Protein AF-0000000076753429 (afdb_homodimer)

Foldseek 3Di:
DDCPVCPPWDWDFDPPDDQFQTWIWTDDPFWIWTDGNNCPPDDIDIDGPVVVVVVVVCVVVVVPPDD/DDCPVCPPWDWDFDPPDDQFQTWIWTDDPFWIWTDGNNCPPDDIDIDGPVVVVVVVVCVVVVVPPDD

Radius of gyration: 13.46 Å; Cα contacts (8 Å, |Δi|>4): 237; chains: 2; bounding box: 32×37×32 Å

Solvent-accessible surface area (backbone atoms only — not comparable to full-atom values): 7760 Å² total; per-residue (Å²): 124,78,64,68,84,47,72,86,41,64,75,46,58,36,88,70,32,71,90,61,48,26,59,27,40,26,62,51,96,60,35,34,36,39,36,41,58,72,40,81,85,53,74,55,52,76,27,45,44,68,32,49,49,23,40,51,51,27,50,60,72,49,74,73,63,76,134,125,79,65,66,83,46,73,86,41,63,74,46,58,36,89,70,31,71,90,61,47,25,58,27,39,27,62,51,97,61,34,34,36,40,37,41,58,71,42,81,84,51,73,57,52,76,27,45,46,68,33,49,50,25,42,52,52,27,49,60,71,49,75,73,63,77,135

Secondary structure (DSSP, 8-state):
--GGGGTTPPEE--TTS-SSS-EEEEE-SSEEEEEETT-TTS--EEEEHHHHHHHHHHHHTTTT---/--GGGGTTPPEE--TTS-SSS-EEEEE-SSEEEEEETT-TTS--EEEEHHHHHHHHHHHHTTTT---

Organism: NCBI:txid927661

InterPro domains:
  IPR007278 Domain of unknown function DUF397 [PF04149] (9-60)

Nearest PDB structures (foldseek):
  7yv4-assembly1_A  TM=4.692E-01  e=2.847E+00  Homo sapiens
  2it9-assembly1_A  TM=4.341E-01  e=3.415E+00  Prochlorococcus marinus str. NATL2A
  2we6-assembly2_B  TM=4.466E-01  e=7.510E+00  Plasmodium falciparum
  7yv4-assembly1_A  TM=4.692E-01  e=2.847E+00  Homo sapiens
  2it9-assembly1_A  TM=4.336E-01  e=3.415E+00  Prochlorococcus marinus str. NATL2A

Structure (mmCIF, N/CA/C/O backbone):
data_AF-0000000076753429-model_v1
#
loop_
_entity.id
_entity.type
_entity.pdbx_description
1 polymer 'DUF397 domain-containing protein'
#
loop_
_atom_site.group_PDB
_atom_site.id
_atom_site.type_symbol
_atom_site.label_atom_id
_atom_site.label_alt_id
_atom_site.label_comp_id
_atom_site.label_asym_id
_atom_site.label_entity_id
_atom_site.label_seq_id
_atom_site.pdbx_PDB_ins_code
_atom_site.Cartn_x
_atom_site.Cartn_y
_atom_site.Cartn_z
_atom_site.occupancy
_atom_site.B_iso_or_equiv
_atom_site.auth_seq_id
_atom_site.auth_comp_id
_atom_site.auth_asym_id
_atom_site.auth_atom_id
_atom_site.pdbx_PDB_model_num
ATOM 1 N N . MET A 1 1 ? 1.319 -12.023 12.039 1 41.31 1 MET A N 1
ATOM 2 C CA . MET A 1 1 ? 0.824 -12.945 11.016 1 41.31 1 MET A CA 1
ATOM 3 C C . MET A 1 1 ? 1.948 -13.375 10.078 1 41.31 1 MET A C 1
ATOM 5 O O . MET A 1 1 ? 2.787 -12.562 9.695 1 41.31 1 MET A O 1
ATOM 9 N N . ASP A 1 2 ? 2.289 -14.57 10.047 1 50.81 2 ASP A N 1
ATOM 10 C CA . ASP A 1 2 ? 3.406 -15.273 9.422 1 50.81 2 ASP A CA 1
ATOM 11 C C . ASP A 1 2 ? 3.406 -15.062 7.906 1 50.81 2 ASP A C 1
ATOM 13 O O . ASP A 1 2 ? 2.361 -15.164 7.262 1 50.81 2 ASP A O 1
ATOM 17 N N . SER A 1 3 ? 4.344 -14.172 7.328 1 60.44 3 SER A N 1
ATOM 18 C CA . SER A 1 3 ? 4.793 -13.984 5.953 1 60.44 3 SER A CA 1
ATOM 19 C C . SER A 1 3 ? 4.848 -15.312 5.199 1 60.44 3 SER A C 1
ATOM 21 O O . SER A 1 3 ? 5.277 -15.359 4.047 1 60.44 3 SER A O 1
ATOM 23 N N . THR A 1 4 ? 4.285 -16.344 5.844 1 69.81 4 THR A N 1
ATOM 24 C CA . THR A 1 4 ? 4.406 -17.656 5.207 1 69.81 4 THR A CA 1
ATOM 25 C C . THR A 1 4 ? 3.504 -17.734 3.979 1 69.81 4 THR A C 1
ATOM 27 O O . THR A 1 4 ? 3.775 -18.516 3.059 1 69.81 4 THR A O 1
ATOM 30 N N . ALA A 1 5 ? 2.598 -16.875 3.947 1 84.75 5 ALA A N 1
ATOM 31 C CA . ALA A 1 5 ? 1.645 -16.906 2.842 1 84.75 5 ALA A CA 1
ATOM 32 C C . ALA A 1 5 ? 2.287 -16.438 1.545 1 84.75 5 ALA A C 1
ATOM 34 O O . ALA A 1 5 ? 1.768 -16.688 0.456 1 84.75 5 ALA A O 1
ATOM 35 N N . PHE A 1 6 ? 3.535 -15.875 1.671 1 92.62 6 PHE A N 1
ATOM 36 C CA . PHE A 1 6 ? 4.117 -15.25 0.49 1 92.62 6 PHE A CA 1
ATOM 37 C C . PHE A 1 6 ? 5.477 -15.859 0.167 1 92.62 6 PHE A C 1
ATOM 39 O O . PHE A 1 6 ? 6.289 -15.242 -0.523 1 92.62 6 PHE A O 1
ATOM 46 N N . VAL A 1 7 ? 5.77 -16.984 0.669 1 85.25 7 VAL A N 1
ATOM 47 C CA . VAL A 1 7 ? 7.082 -17.609 0.562 1 85.25 7 VAL A CA 1
ATOM 48 C C . VAL A 1 7 ? 7.457 -17.781 -0.908 1 85.25 7 VAL A C 1
ATOM 50 O O . VAL A 1 7 ? 8.602 -17.531 -1.298 1 85.25 7 VAL A O 1
ATOM 53 N N . THR A 1 8 ? 6.547 -18.031 -1.785 1 86.88 8 THR A N 1
ATOM 54 C CA . THR A 1 8 ? 6.867 -18.25 -3.191 1 86.88 8 THR A CA 1
ATOM 55 C C . THR A 1 8 ? 6.332 -17.109 -4.051 1 86.88 8 THR A C 1
ATOM 57 O O . THR A 1 8 ? 6.352 -17.188 -5.281 1 86.88 8 THR A O 1
ATOM 60 N N . ALA A 1 9 ? 5.934 -16.125 -3.336 1 91.62 9 ALA A N 1
ATOM 61 C CA . ALA A 1 9 ? 5.359 -15.031 -4.105 1 91.62 9 ALA A CA 1
ATOM 62 C C . ALA A 1 9 ? 6.445 -14.078 -4.598 1 91.62 9 ALA A C 1
ATOM 64 O O . ALA A 1 9 ? 7.484 -13.93 -3.955 1 91.62 9 ALA A O 1
ATOM 65 N N . SER A 1 10 ? 6.32 -13.492 -5.734 1 94.38 10 SER A N 1
ATOM 66 C CA . SER A 1 10 ? 7.207 -12.453 -6.254 1 94.38 10 SER A CA 1
ATOM 67 C C . SER A 1 10 ? 6.766 -11.07 -5.797 1 94.38 10 SER A C 1
ATOM 69 O O . SER A 1 10 ? 5.57 -10.766 -5.773 1 94.38 10 SER A O 1
ATOM 71 N N . TRP A 1 11 ? 7.719 -10.336 -5.375 1 95.75 11 TRP A N 1
ATOM 72 C CA . TRP A 1 11 ? 7.473 -8.977 -4.906 1 95.75 11 TRP A CA 1
ATOM 73 C C . TRP A 1 11 ? 7.793 -7.961 -5.996 1 95.75 11 TRP A C 1
ATOM 75 O O . TRP A 1 11 ? 8.82 -8.062 -6.668 1 95.75 11 TRP A O 1
ATOM 85 N N . ARG A 1 12 ? 6.891 -6.957 -6.125 1 95.5 12 ARG A N 1
ATOM 86 C CA . ARG A 1 12 ? 7.078 -5.926 -7.141 1 95.5 12 ARG A CA 1
ATOM 87 C C . ARG A 1 12 ? 6.887 -4.531 -6.551 1 95.5 12 ARG A C 1
ATOM 89 O O . ARG A 1 12 ? 6.102 -4.352 -5.621 1 95.5 12 ARG A O 1
ATOM 96 N N . LYS A 1 13 ? 7.602 -3.551 -7.105 1 95.75 13 LYS A N 1
ATOM 97 C CA . LYS A 1 13 ? 7.441 -2.143 -6.75 1 95.75 13 LYS A CA 1
ATOM 98 C C . LYS A 1 13 ? 7.16 -1.295 -7.988 1 95.75 13 LYS A C 1
ATOM 100 O O . LYS A 1 13 ? 7.281 -1.774 -9.117 1 95.75 13 LYS A O 1
ATOM 105 N N . SER A 1 14 ? 6.738 -0.13 -7.754 1 96.75 14 SER A N 1
ATOM 106 C CA . SER A 1 14 ? 6.473 0.751 -8.891 1 96.75 14 SER A CA 1
ATOM 107 C C . SER A 1 14 ? 7.734 0.995 -9.711 1 96.75 14 SER A C 1
ATOM 109 O O . SER A 1 14 ? 8.828 1.105 -9.156 1 96.75 14 SER A O 1
ATOM 111 N N . ARG A 1 15 ? 7.484 1.093 -11.008 1 95.06 15 ARG A N 1
ATOM 112 C CA . ARG A 1 15 ? 8.609 1.41 -11.891 1 95.06 15 ARG A CA 1
ATOM 113 C C . ARG A 1 15 ? 9.164 2.795 -11.578 1 95.06 15 ARG A C 1
ATOM 115 O O . ARG A 1 15 ? 10.312 3.094 -11.906 1 95.06 15 ARG A O 1
ATOM 122 N N . ARG A 1 16 ? 8.336 3.566 -10.977 1 92.31 16 ARG A N 1
ATOM 123 C CA . ARG A 1 16 ? 8.727 4.949 -10.711 1 92.31 16 ARG A CA 1
ATOM 124 C C . ARG A 1 16 ? 9.375 5.082 -9.344 1 92.31 16 ARG A C 1
ATOM 126 O O . ARG A 1 16 ? 9.836 6.164 -8.969 1 92.31 16 ARG A O 1
ATOM 133 N N . SER A 1 17 ? 9.312 4.016 -8.641 1 93.69 17 SER A N 1
ATOM 134 C CA . SER A 1 17 ? 9.922 4.074 -7.316 1 93.69 17 SER A CA 1
ATOM 135 C C . SER A 1 17 ? 11.445 4.086 -7.414 1 93.69 17 SER A C 1
ATOM 137 O O . SER A 1 17 ? 12.008 3.672 -8.43 1 93.69 17 SER A O 1
ATOM 139 N N . ALA A 1 18 ? 12.062 4.676 -6.379 1 89.81 18 ALA A N 1
ATOM 140 C CA . ALA A 1 18 ? 13.516 4.586 -6.27 1 89.81 18 ALA A CA 1
ATOM 141 C C . ALA A 1 18 ? 13.953 3.178 -5.863 1 89.81 18 ALA A C 1
ATOM 143 O O . ALA A 1 18 ? 13.234 2.205 -6.113 1 89.81 18 ALA A O 1
ATOM 144 N N . THR A 1 19 ? 15.172 3.113 -5.297 1 88.12 19 THR A N 1
ATOM 145 C CA . THR A 1 19 ? 15.695 1.787 -4.992 1 88.12 19 THR A CA 1
ATOM 146 C C . THR A 1 19 ? 15.422 1.42 -3.5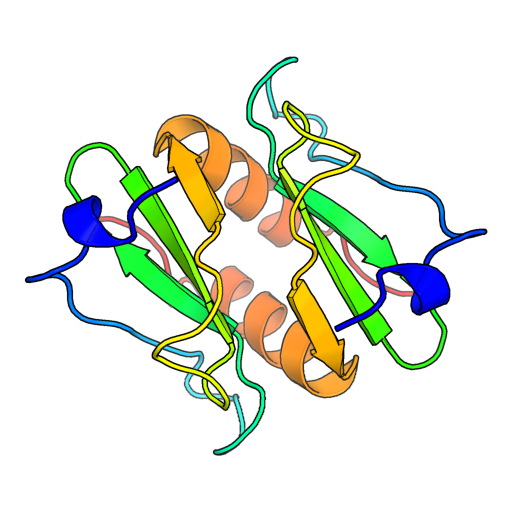35 1 88.12 19 THR A C 1
ATOM 148 O O . THR A 1 19 ? 15.445 0.243 -3.17 1 88.12 19 THR A O 1
ATOM 151 N N . ILE A 1 20 ? 15.172 2.48 -2.75 1 91.75 20 ILE A N 1
ATOM 152 C CA . ILE A 1 20 ? 15.023 2.15 -1.335 1 91.75 20 ILE A CA 1
ATOM 153 C C . ILE A 1 20 ? 13.664 2.639 -0.83 1 91.75 20 ILE A C 1
ATOM 155 O O . ILE A 1 20 ? 13.117 3.611 -1.353 1 91.75 20 ILE A O 1
ATOM 159 N N . ASN A 1 21 ? 13.133 2.01 0.236 1 95.06 21 ASN A N 1
ATOM 160 C CA . ASN A 1 21 ? 11.922 2.393 0.961 1 95.06 21 ASN A CA 1
ATOM 161 C C . ASN A 1 21 ? 10.703 2.396 0.05 1 95.06 21 ASN A C 1
ATOM 163 O O . ASN A 1 21 ? 9.812 3.242 0.197 1 95.06 21 ASN A O 1
ATOM 167 N N . CYS A 1 22 ? 10.656 1.523 -0.946 1 97.69 22 CYS A N 1
ATOM 168 C CA . CYS A 1 22 ? 9.523 1.404 -1.865 1 97.69 22 CYS A CA 1
ATOM 169 C C . CYS A 1 22 ? 8.438 0.516 -1.279 1 97.69 22 CYS A C 1
ATOM 171 O O . CYS A 1 22 ? 8.727 -0.403 -0.511 1 97.69 22 CYS A O 1
ATOM 173 N N . VAL A 1 23 ? 7.223 0.82 -1.654 1 97.94 23 VAL A N 1
ATOM 174 C CA . VAL A 1 23 ? 6.117 -0.098 -1.411 1 97.94 23 VAL A CA 1
ATOM 175 C C . VAL A 1 23 ? 6.262 -1.33 -2.301 1 97.94 23 VAL A C 1
ATOM 177 O O . VAL A 1 23 ? 6.305 -1.217 -3.529 1 97.94 23 VAL A O 1
ATOM 180 N N . GLU A 1 24 ? 6.359 -2.479 -1.702 1 97.75 24 GLU A N 1
ATOM 181 C CA . GLU A 1 24 ? 6.375 -3.713 -2.482 1 97.75 24 GLU A CA 1
ATOM 182 C C . GLU A 1 24 ? 5.105 -4.527 -2.254 1 97.75 24 GLU A C 1
ATOM 184 O O . GLU A 1 24 ? 4.629 -4.641 -1.121 1 97.75 24 GLU A O 1
ATOM 189 N N . ILE A 1 25 ? 4.645 -5.133 -3.371 1 97.94 25 ILE A N 1
ATOM 190 C CA . ILE A 1 25 ? 3.391 -5.879 -3.355 1 97.94 25 ILE A CA 1
ATOM 191 C C . ILE A 1 25 ? 3.633 -7.305 -3.848 1 97.94 25 ILE A C 1
ATOM 193 O O . ILE A 1 25 ? 4.371 -7.52 -4.812 1 97.94 25 ILE A O 1
ATOM 197 N N . ALA A 1 26 ? 3.113 -8.219 -3.17 1 97.25 26 ALA A N 1
ATOM 198 C CA . ALA A 1 26 ? 3.062 -9.609 -3.623 1 97.25 26 ALA A CA 1
ATOM 199 C C . ALA A 1 26 ? 1.627 -10.117 -3.668 1 97.25 26 ALA A C 1
ATOM 201 O O . ALA A 1 26 ? 0.813 -9.781 -2.807 1 97.25 26 ALA A O 1
ATOM 202 N N . GLU A 1 27 ? 1.414 -11 -4.656 1 95.56 27 GLU A N 1
ATOM 203 C CA . GLU A 1 27 ? 0.054 -11.492 -4.852 1 95.56 27 GLU A CA 1
ATOM 204 C C . GLU A 1 27 ? -0.006 -13.008 -4.727 1 95.56 27 GLU A C 1
ATOM 206 O O . GLU A 1 27 ? 0.869 -13.719 -5.23 1 95.56 27 GLU A O 1
ATOM 211 N N . THR A 1 28 ? -0.935 -13.492 -4.008 1 94.56 28 THR A N 1
ATOM 212 C CA . THR A 1 28 ? -1.42 -14.867 -4.023 1 94.56 28 THR A CA 1
ATOM 213 C C . THR A 1 28 ? -2.875 -14.922 -4.48 1 94.56 28 THR A C 1
ATOM 215 O O . THR A 1 28 ? -3.498 -13.891 -4.715 1 94.56 28 THR A O 1
ATOM 218 N N . PRO A 1 29 ? -3.398 -16.109 -4.742 1 93.12 29 PRO A N 1
ATOM 219 C CA . PRO A 1 29 ? -4.801 -16.188 -5.156 1 93.12 29 PRO A CA 1
ATOM 220 C C . PRO A 1 29 ? -5.746 -15.516 -4.164 1 93.12 29 PRO A C 1
ATOM 222 O O . PRO A 1 29 ? -6.746 -14.914 -4.57 1 93.12 29 PRO A O 1
ATOM 225 N N . ASP A 1 30 ? -5.367 -15.508 -2.93 1 94.94 30 ASP A N 1
ATOM 226 C CA . ASP A 1 30 ? -6.355 -15.078 -1.941 1 94.94 30 ASP A CA 1
ATOM 227 C C . ASP A 1 30 ? -5.91 -13.797 -1.236 1 94.94 30 ASP A C 1
ATOM 229 O O . ASP A 1 30 ? -6.719 -13.125 -0.6 1 94.94 30 ASP A O 1
ATOM 233 N N . LEU A 1 31 ? -4.574 -13.547 -1.332 1 96.31 31 LEU A N 1
ATOM 234 C CA . LEU A 1 31 ? -4.035 -12.477 -0.506 1 96.31 31 LEU A CA 1
ATOM 235 C C . LEU A 1 31 ? -3.121 -11.57 -1.325 1 96.31 31 LEU A C 1
ATOM 237 O O . LEU A 1 31 ? -2.537 -12 -2.32 1 96.31 31 LEU A O 1
ATOM 241 N N . ILE A 1 32 ? -3.053 -10.352 -0.85 1 97.12 32 ILE A N 1
ATOM 242 C CA . ILE A 1 32 ? -2.051 -9.383 -1.279 1 97.12 32 ILE A CA 1
ATOM 243 C C . ILE A 1 32 ? -1.135 -9.031 -0.108 1 97.12 32 ILE A C 1
ATOM 245 O O . ILE A 1 32 ? -1.608 -8.672 0.973 1 97.12 32 ILE A O 1
ATOM 249 N N . GLY A 1 33 ? 0.113 -9.188 -0.264 1 97.19 33 GLY A N 1
ATOM 250 C CA . GLY A 1 33 ? 1.095 -8.766 0.72 1 97.19 33 GLY A CA 1
ATOM 251 C C . GLY A 1 33 ? 1.677 -7.395 0.426 1 97.19 33 GLY A C 1
ATOM 252 O O . GLY A 1 33 ? 1.927 -7.055 -0.732 1 97.19 33 GLY A O 1
ATOM 253 N N . VAL A 1 34 ? 1.856 -6.637 1.398 1 97.5 34 VAL A N 1
ATOM 254 C CA . VAL A 1 34 ? 2.498 -5.328 1.318 1 97.5 34 VAL A CA 1
ATOM 255 C C . VAL A 1 34 ? 3.672 -5.27 2.295 1 97.5 34 VAL A C 1
ATOM 257 O O . VAL A 1 34 ? 3.531 -5.625 3.467 1 97.5 34 VAL A O 1
ATOM 260 N N . ARG A 1 35 ? 4.84 -4.828 1.811 1 96.62 35 ARG A N 1
ATOM 261 C CA . ARG A 1 35 ? 5.992 -4.668 2.691 1 96.62 35 ARG A CA 1
ATOM 262 C C . ARG A 1 35 ? 6.863 -3.496 2.244 1 96.62 35 ARG A C 1
ATOM 264 O O . ARG A 1 35 ? 6.508 -2.771 1.312 1 96.62 35 ARG A O 1
ATOM 271 N N . ASP A 1 36 ? 7.883 -3.25 3.057 1 96.81 36 ASP A N 1
ATOM 272 C CA . ASP A 1 36 ? 8.859 -2.207 2.766 1 96.81 36 ASP A CA 1
ATOM 273 C C . ASP A 1 36 ? 10.117 -2.797 2.125 1 96.81 36 ASP A C 1
ATOM 275 O O . ASP A 1 36 ? 10.734 -3.711 2.678 1 96.81 36 ASP A O 1
ATOM 279 N N . SER A 1 37 ? 10.602 -2.227 0.987 1 97 37 SER A N 1
ATOM 280 C CA . SER A 1 37 ? 11.711 -2.791 0.23 1 97 37 SER A CA 1
ATOM 281 C C . SER A 1 37 ? 13 -2.764 1.04 1 97 37 SER A C 1
ATOM 283 O O . SER A 1 37 ? 13.906 -3.562 0.801 1 97 37 SER A O 1
ATOM 285 N N . LYS A 1 38 ? 13.055 -1.867 1.973 1 95.25 38 LYS A N 1
ATOM 286 C CA . LYS A 1 38 ? 14.289 -1.751 2.742 1 95.25 38 LYS A CA 1
ATOM 287 C C . LYS A 1 38 ? 14.359 -2.82 3.828 1 95.25 38 LYS A C 1
ATOM 289 O O . LYS A 1 38 ? 15.43 -3.064 4.395 1 95.25 38 LYS A O 1
ATOM 294 N N . ASN A 1 39 ? 13.336 -3.457 4.156 1 94.5 39 ASN A N 1
ATOM 295 C CA . ASN A 1 39 ? 13.25 -4.512 5.164 1 94.5 39 ASN A CA 1
ATOM 296 C C . ASN A 1 39 ? 12.469 -5.715 4.652 1 94.5 39 ASN A C 1
ATOM 298 O O . ASN A 1 39 ? 11.398 -6.031 5.184 1 94.5 39 ASN A O 1
ATOM 302 N N . PRO A 1 40 ? 13.008 -6.48 3.68 1 92.56 40 PRO A N 1
ATOM 303 C CA . PRO A 1 40 ? 12.266 -7.586 3.072 1 92.56 40 PRO A CA 1
ATOM 304 C C . PRO A 1 40 ? 11.898 -8.672 4.078 1 92.56 40 PRO A C 1
ATOM 306 O O . PRO A 1 40 ? 10.969 -9.453 3.842 1 92.56 40 PRO A O 1
ATOM 309 N N . GLU A 1 41 ? 12.617 -8.742 5.195 1 91.56 41 GLU A N 1
ATOM 310 C CA . GLU A 1 41 ? 12.328 -9.758 6.207 1 91.56 41 GLU A CA 1
ATOM 311 C C . GLU A 1 41 ? 11.469 -9.18 7.332 1 91.56 41 GLU A C 1
ATOM 313 O O . GLU A 1 41 ? 11.18 -9.875 8.305 1 91.56 41 GLU A O 1
ATOM 318 N N . GLY A 1 42 ? 11.133 -8 7.207 1 93.25 42 GLY A N 1
ATOM 319 C CA . GLY A 1 42 ? 10.336 -7.328 8.219 1 93.25 42 GLY A CA 1
ATOM 320 C C . GLY A 1 42 ? 8.852 -7.621 8.102 1 93.25 42 GLY A C 1
ATOM 321 O O . GLY A 1 42 ? 8.453 -8.695 7.637 1 93.25 42 GLY A O 1
ATOM 322 N N . ALA A 1 43 ? 8.062 -6.785 8.688 1 94.25 43 ALA A N 1
ATOM 323 C CA . ALA A 1 43 ? 6.609 -6.938 8.742 1 94.25 43 ALA A CA 1
ATOM 324 C C . ALA A 1 43 ? 6.008 -7 7.34 1 94.25 43 ALA A C 1
ATOM 326 O O . ALA A 1 43 ? 6.449 -6.285 6.438 1 94.25 43 ALA A O 1
ATOM 327 N N . VAL A 1 44 ? 4.98 -7.859 7.176 1 96.44 44 VAL A N 1
ATOM 328 C CA . VAL A 1 44 ? 4.141 -7.949 5.984 1 96.44 44 VAL A CA 1
ATOM 329 C C . VAL A 1 44 ? 2.674 -7.766 6.371 1 96.44 44 VAL A C 1
ATOM 331 O O . VAL A 1 44 ? 2.17 -8.445 7.266 1 96.44 44 VAL A O 1
ATOM 334 N N . LEU A 1 45 ? 2.072 -6.805 5.848 1 96.81 45 LEU A N 1
ATOM 335 C CA . LEU A 1 45 ? 0.621 -6.695 5.945 1 96.81 45 LEU A CA 1
ATOM 336 C C . LEU A 1 45 ? -0.064 -7.531 4.871 1 96.81 45 LEU A C 1
ATOM 338 O O . LEU A 1 45 ? 0.332 -7.496 3.705 1 96.81 45 LEU A O 1
ATOM 342 N N . ALA A 1 46 ? -1.057 -8.281 5.215 1 96.62 46 ALA A N 1
ATOM 343 C CA . ALA A 1 46 ? -1.792 -9.141 4.285 1 96.62 46 ALA A CA 1
ATOM 344 C C . ALA A 1 46 ? -3.264 -8.734 4.219 1 96.62 46 ALA A C 1
ATOM 346 O O . ALA A 1 46 ? -3.916 -8.578 5.254 1 96.62 46 ALA A O 1
ATOM 347 N N . TYR A 1 47 ? -3.664 -8.57 2.996 1 96.56 47 TYR A N 1
ATOM 348 C CA . TYR A 1 47 ? -5.059 -8.203 2.766 1 96.56 47 TYR A CA 1
ATOM 349 C C . TYR A 1 47 ? -5.742 -9.227 1.861 1 96.56 47 TYR A C 1
ATOM 351 O O . TYR A 1 47 ? -5.141 -9.719 0.904 1 96.56 47 TYR A O 1
ATOM 359 N N . PRO A 1 48 ? -7.094 -9.445 2.193 1 96.44 48 PRO A N 1
ATOM 360 C CA . PRO A 1 48 ? -7.824 -10.172 1.151 1 96.44 48 PRO A CA 1
ATOM 361 C C . PRO A 1 48 ? -7.828 -9.43 -0.187 1 96.44 48 PRO A C 1
ATOM 363 O O . PRO A 1 48 ? -7.902 -8.203 -0.219 1 96.44 48 PRO A O 1
ATOM 366 N N . VAL A 1 49 ? -7.832 -10.203 -1.247 1 96.06 49 VAL A N 1
ATOM 367 C CA . VAL A 1 49 ? -7.75 -9.672 -2.604 1 96.06 49 VAL A CA 1
ATOM 368 C C . VAL A 1 49 ? -8.859 -8.641 -2.822 1 96.06 49 VAL A C 1
ATOM 370 O O . VAL A 1 49 ? -8.617 -7.574 -3.393 1 96.06 49 VAL A O 1
ATOM 373 N N . ALA A 1 50 ? -10 -8.875 -2.34 1 95.5 50 ALA A N 1
ATOM 374 C CA . ALA A 1 50 ? -11.133 -7.984 -2.561 1 95.5 50 ALA A CA 1
ATOM 375 C C . ALA A 1 50 ? -10.922 -6.648 -1.854 1 95.5 50 ALA A C 1
ATOM 377 O O . ALA A 1 50 ? -11.32 -5.598 -2.365 1 95.5 50 ALA A O 1
ATOM 378 N N . ARG A 1 51 ? -10.367 -6.664 -0.711 1 97 51 ARG A N 1
ATOM 379 C CA . ARG A 1 51 ? -10.125 -5.445 0.05 1 97 51 ARG A CA 1
ATOM 380 C C . ARG A 1 51 ? -9.039 -4.594 -0.606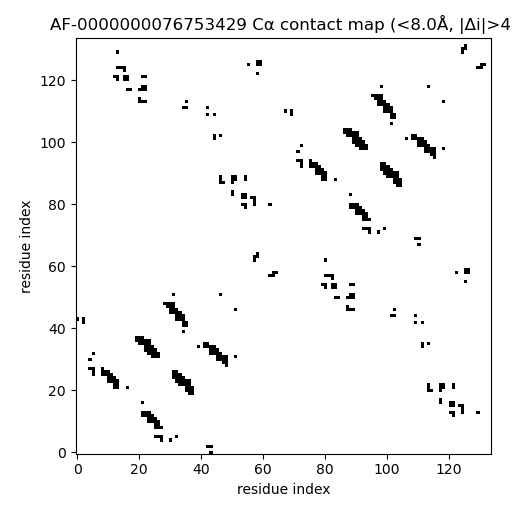 1 97 51 ARG A C 1
ATOM 382 O O . ARG A 1 51 ? -9.148 -3.367 -0.655 1 97 51 ARG A O 1
ATOM 389 N N . TRP A 1 52 ? -8.039 -5.25 -1.088 1 97.38 52 TRP A N 1
ATOM 390 C CA . TRP A 1 52 ? -6.996 -4.551 -1.837 1 97.38 52 TRP A CA 1
ATOM 391 C C . TRP A 1 52 ? -7.566 -3.932 -3.109 1 97.38 52 TRP A C 1
ATOM 393 O O . TRP A 1 52 ? -7.219 -2.803 -3.465 1 97.38 52 TRP A O 1
ATOM 403 N N . ALA A 1 53 ? -8.414 -4.688 -3.752 1 97.06 53 ALA A N 1
ATOM 404 C CA . ALA A 1 53 ? -9.031 -4.168 -4.969 1 97.06 53 ALA A CA 1
ATOM 405 C C . ALA A 1 53 ? -9.844 -2.91 -4.68 1 97.06 53 ALA A C 1
ATOM 407 O O . ALA A 1 53 ? -9.844 -1.964 -5.469 1 97.06 53 ALA A O 1
ATOM 408 N N . ALA A 1 54 ? -10.484 -2.877 -3.652 1 97.25 54 ALA A N 1
ATOM 409 C CA . ALA A 1 54 ? -11.234 -1.693 -3.244 1 97.25 54 ALA A CA 1
ATOM 410 C C . ALA A 1 54 ? -10.305 -0.512 -2.99 1 97.25 54 ALA A C 1
ATOM 412 O O . ALA A 1 54 ? -10.602 0.619 -3.379 1 97.25 54 ALA A O 1
ATOM 413 N N . PHE A 1 55 ? -9.18 -0.759 -2.338 1 97.75 55 PHE A N 1
ATOM 414 C CA . PHE A 1 55 ? -8.172 0.264 -2.094 1 97.75 55 PHE A CA 1
ATOM 415 C C . PHE A 1 55 ? -7.656 0.839 -3.408 1 97.75 55 PHE A C 1
ATOM 417 O O . PHE A 1 55 ? -7.59 2.059 -3.574 1 97.75 55 PHE A O 1
ATOM 424 N N . LEU A 1 56 ? -7.316 -0.084 -4.363 1 98 56 LEU A N 1
ATOM 425 C CA . LEU A 1 56 ? -6.797 0.374 -5.645 1 98 56 LEU A CA 1
ATOM 426 C C . LEU A 1 56 ? -7.832 1.211 -6.387 1 98 56 LEU A C 1
ATOM 428 O O . LEU A 1 56 ? -7.488 2.209 -7.023 1 98 56 LEU A O 1
ATOM 432 N N . HIS A 1 57 ? -9.039 0.737 -6.316 1 97.25 57 HIS A N 1
ATOM 433 C CA . HIS A 1 57 ? -10.102 1.51 -6.949 1 97.25 57 HIS A CA 1
ATOM 434 C C . HIS A 1 57 ? -10.195 2.912 -6.355 1 97.25 57 HIS A C 1
ATOM 436 O O . HIS A 1 57 ? -10.328 3.893 -7.09 1 97.25 57 HIS A O 1
ATOM 442 N N . GLY A 1 58 ? -10.133 3.053 -5.078 1 97.25 58 GLY A N 1
ATOM 443 C CA . GLY A 1 58 ? -10.117 4.348 -4.418 1 97.25 58 GLY A CA 1
ATOM 444 C C . GLY A 1 58 ? -8.953 5.219 -4.836 1 97.25 58 GLY A C 1
ATOM 445 O O . GLY A 1 58 ? -9.109 6.426 -5.039 1 97.25 58 GLY A O 1
ATOM 446 N N . VAL A 1 59 ? -7.828 4.602 -4.922 1 97.81 59 VAL A N 1
ATOM 447 C CA . VAL A 1 59 ? -6.652 5.336 -5.375 1 97.81 59 VAL A CA 1
ATOM 448 C C . VAL A 1 59 ? -6.902 5.906 -6.77 1 97.81 59 VAL A C 1
ATOM 450 O O . VAL A 1 59 ? -6.629 7.082 -7.023 1 97.81 59 VAL A O 1
ATOM 453 N N . LYS A 1 60 ? -7.41 5.121 -7.629 1 97.38 60 LYS A N 1
ATOM 454 C CA . LYS A 1 60 ? -7.656 5.531 -9.008 1 97.38 60 LYS A CA 1
ATOM 455 C C . LYS A 1 60 ? -8.664 6.668 -9.078 1 97.38 60 LYS A C 1
ATOM 457 O O . LYS A 1 60 ? -8.594 7.527 -9.961 1 97.38 60 LYS A O 1
ATOM 462 N N . LEU A 1 61 ? -9.516 6.715 -8.156 1 96.81 61 LEU A N 1
ATOM 463 C CA . LEU A 1 61 ? -10.539 7.758 -8.109 1 96.81 61 LEU A CA 1
ATOM 464 C C . LEU A 1 61 ? -10.031 8.992 -7.371 1 96.81 61 LEU A C 1
ATOM 466 O O . LEU A 1 61 ? -10.742 9.984 -7.238 1 96.81 61 LEU A O 1
ATOM 470 N N . GLY A 1 62 ? -8.836 8.938 -6.801 1 96.62 62 GLY A N 1
ATOM 471 C CA . GLY A 1 62 ? -8.227 10.094 -6.164 1 96.62 62 GLY A CA 1
ATOM 472 C C . GLY A 1 62 ? -8.562 10.211 -4.691 1 96.62 62 GLY A C 1
ATOM 473 O O . GLY A 1 62 ? -8.359 11.266 -4.086 1 96.62 62 GLY A O 1
ATOM 474 N N . GLU A 1 63 ? -9.086 9.148 -4.066 1 95.88 63 GLU A N 1
ATOM 475 C CA . GLU A 1 63 ? -9.492 9.195 -2.664 1 95.88 63 GLU A CA 1
ATOM 476 C C . GLU A 1 63 ? -8.305 9.477 -1.754 1 95.88 63 GLU A C 1
ATOM 478 O O . GLU A 1 63 ? -8.469 10.008 -0.652 1 95.88 63 GLU A O 1
ATOM 483 N N . PHE A 1 64 ? -7.055 9.164 -2.16 1 96.19 64 PHE A N 1
ATOM 484 C CA . PHE A 1 64 ? -5.887 9.273 -1.295 1 96.19 64 PHE A CA 1
ATOM 485 C C . PHE A 1 64 ? -4.902 10.305 -1.842 1 96.19 64 PHE A C 1
ATOM 487 O O . PHE A 1 64 ? -3.725 10.297 -1.48 1 96.19 64 PHE A O 1
ATOM 494 N N . ASP A 1 65 ? -5.402 11.102 -2.721 1 94.19 65 ASP A N 1
ATOM 495 C CA . ASP A 1 65 ? -4.555 12.18 -3.234 1 94.19 65 ASP A CA 1
ATOM 496 C C . ASP A 1 65 ? -4.258 13.211 -2.15 1 94.19 65 ASP A C 1
ATOM 498 O O . ASP A 1 65 ? -5.129 13.531 -1.342 1 94.19 65 ASP A O 1
ATOM 502 N N . ARG A 1 66 ? -3.008 13.625 -2.141 1 89.31 66 ARG A N 1
ATOM 503 C CA . ARG A 1 66 ? -2.621 14.695 -1.223 1 89.31 66 ARG A CA 1
ATOM 504 C C . ARG A 1 66 ? -2.83 16.062 -1.856 1 89.31 66 ARG A C 1
ATOM 506 O O . ARG A 1 66 ? -2.773 16.203 -3.08 1 89.31 66 ARG A O 1
ATOM 513 N N . PRO A 1 67 ? -3.176 17.062 -0.984 1 80.38 67 PRO A N 1
ATOM 514 C CA . PRO A 1 67 ? -3.451 18.406 -1.509 1 80.38 67 PRO A CA 1
ATOM 515 C C . PRO A 1 67 ? -2.238 19.031 -2.189 1 80.38 67 PRO A C 1
ATOM 517 O O . PRO A 1 67 ? -1.099 18.672 -1.877 1 80.38 67 PRO A O 1
ATOM 520 N N . MET B 1 1 ? 9.492 -0.511 14.141 1 40.91 1 MET B N 1
ATOM 521 C CA . MET B 1 1 ? 9.508 0.94 13.992 1 40.91 1 MET B CA 1
ATOM 522 C C . MET B 1 1 ? 8.266 1.567 14.625 1 40.91 1 MET B C 1
ATOM 524 O O . MET B 1 1 ? 7.164 1.034 14.508 1 40.91 1 MET B O 1
ATOM 528 N N . ASP B 1 2 ? 8.414 2.312 15.602 1 50.22 2 ASP B N 1
ATOM 529 C CA . ASP B 1 2 ? 7.465 2.912 16.531 1 50.22 2 ASP B CA 1
ATOM 530 C C . ASP B 1 2 ? 6.445 3.785 15.805 1 50.22 2 ASP B C 1
ATOM 532 O O . ASP B 1 2 ? 6.82 4.617 14.977 1 50.22 2 ASP B O 1
ATOM 536 N N . SER B 1 3 ? 5.148 3.289 15.57 1 60.44 3 SER B N 1
ATOM 537 C CA . SER B 1 3 ? 3.902 3.949 15.195 1 60.44 3 SER B CA 1
ATOM 538 C C . SER B 1 3 ? 3.791 5.324 15.844 1 60.44 3 SER B C 1
ATOM 540 O O . SER B 1 3 ? 2.762 5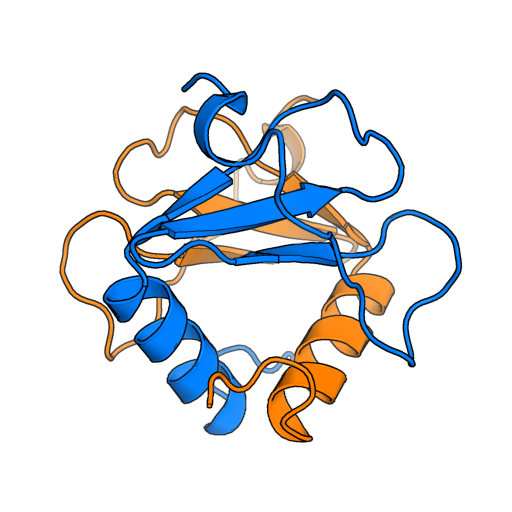.992 15.727 1 60.44 3 SER B O 1
ATOM 542 N N . THR B 1 4 ? 4.914 5.766 16.422 1 69.75 4 THR B N 1
ATOM 543 C CA . THR B 1 4 ? 4.824 7.035 17.141 1 69.75 4 THR B CA 1
ATOM 544 C C . THR B 1 4 ? 4.695 8.195 16.172 1 69.75 4 THR B C 1
ATOM 546 O O . THR B 1 4 ? 4.156 9.25 16.516 1 69.75 4 THR B O 1
ATOM 549 N N . ALA B 1 5 ? 5.035 7.906 15 1 84.5 5 ALA B N 1
ATOM 550 C CA . ALA B 1 5 ? 5.008 8.969 14 1 84.5 5 ALA B CA 1
ATOM 551 C C . ALA B 1 5 ? 3.574 9.32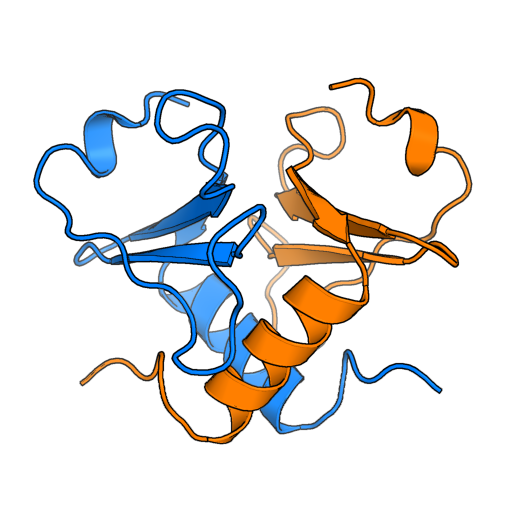 13.609 1 84.5 5 ALA B C 1
ATOM 553 O O . ALA B 1 5 ? 3.318 10.391 13.055 1 84.5 5 ALA B O 1
ATOM 554 N N . PHE B 1 6 ? 2.609 8.469 14.07 1 92.56 6 PHE B N 1
ATOM 555 C CA . PHE B 1 6 ? 1.249 8.664 13.586 1 92.56 6 PHE B CA 1
ATOM 556 C C . PHE B 1 6 ? 0.282 8.859 14.742 1 92.56 6 PHE B C 1
ATOM 558 O O . PHE B 1 6 ? -0.924 8.648 14.594 1 92.56 6 PHE B O 1
ATOM 565 N N . VAL B 1 7 ? 0.748 9.188 15.883 1 85.25 7 VAL B N 1
ATOM 566 C CA . VAL B 1 7 ? -0.044 9.266 17.109 1 85.25 7 VAL B CA 1
ATOM 567 C C . VAL B 1 7 ? -1.188 10.258 16.922 1 85.25 7 VAL B C 1
ATOM 569 O O . VAL B 1 7 ? -2.32 9.992 17.328 1 85.25 7 VAL B O 1
ATOM 572 N N . THR B 1 8 ? -1.03 11.305 16.172 1 86.94 8 THR B N 1
ATOM 573 C CA . THR B 1 8 ? -2.076 12.305 16 1 86.94 8 THR B CA 1
ATOM 574 C C . THR B 1 8 ? -2.623 12.281 14.578 1 86.94 8 THR B C 1
ATOM 576 O O . THR B 1 8 ? -3.406 13.156 14.195 1 86.94 8 THR B O 1
ATOM 579 N N . ALA B 1 9 ? -2.201 11.266 13.945 1 91.38 9 ALA B N 1
ATOM 580 C CA . ALA B 1 9 ? -2.643 11.227 12.555 1 91.38 9 ALA B CA 1
ATOM 581 C C . ALA B 1 9 ? -4.016 10.57 12.43 1 91.38 9 ALA B C 1
ATOM 583 O O . ALA B 1 9 ? -4.375 9.711 13.234 1 91.38 9 ALA B O 1
ATOM 584 N N . SER B 1 10 ? -4.848 10.977 11.531 1 94.38 10 SER B N 1
ATOM 585 C CA . SER B 1 10 ? -6.125 10.344 11.211 1 94.38 10 SER B CA 1
ATOM 586 C C . SER B 1 10 ? -5.961 9.25 10.172 1 94.38 10 SER B C 1
ATOM 588 O O . SER B 1 10 ? -5.207 9.406 9.203 1 94.38 10 SER B O 1
ATOM 590 N N . TRP B 1 11 ? -6.59 8.156 10.445 1 95.75 11 TRP B N 1
ATOM 591 C CA . TRP B 1 11 ? -6.547 7.012 9.547 1 95.75 11 TRP B CA 1
ATOM 592 C C . TRP B 1 11 ? -7.789 6.957 8.664 1 95.75 11 TRP B C 1
ATOM 594 O O . TRP B 1 11 ? -8.906 7.152 9.148 1 95.75 11 TRP B O 1
ATOM 604 N N . ARG B 1 12 ? -7.559 6.668 7.371 1 95.5 12 ARG B N 1
ATOM 605 C CA . ARG B 1 12 ? -8.664 6.598 6.426 1 95.5 12 ARG B CA 1
ATOM 606 C C . ARG B 1 12 ? -8.594 5.332 5.578 1 95.5 12 ARG B C 1
ATOM 608 O O . ARG B 1 12 ? -7.5 4.832 5.297 1 95.5 12 ARG B O 1
ATOM 615 N N . LYS B 1 13 ? -9.758 4.812 5.176 1 95.62 13 LYS B N 1
ATOM 616 C CA . LYS B 1 13 ? -9.859 3.686 4.254 1 95.62 13 LYS B CA 1
ATOM 617 C C . LYS B 1 13 ? -10.734 4.039 3.049 1 95.62 13 LYS B C 1
ATOM 619 O O . LYS B 1 13 ? -11.398 5.074 3.041 1 95.62 13 LYS B O 1
ATOM 624 N N . SER B 1 14 ? -10.656 3.248 2.074 1 96.62 14 SER B N 1
ATOM 625 C CA . SER B 1 14 ? -11.477 3.5 0.899 1 96.62 14 SER B CA 1
ATOM 626 C C . 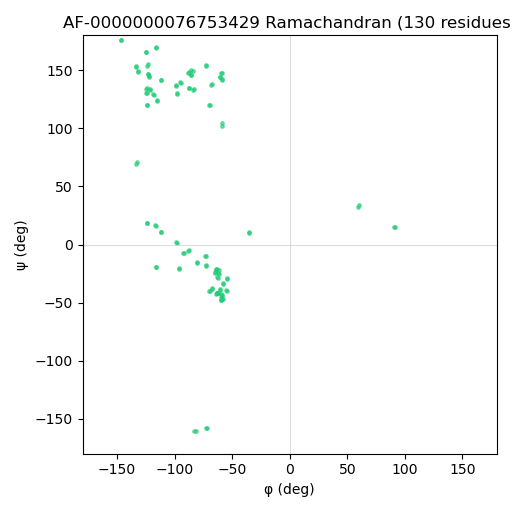SER B 1 14 ? -12.961 3.475 1.25 1 96.62 14 SER B C 1
ATOM 628 O O . SER B 1 14 ? -13.398 2.674 2.082 1 96.62 14 SER B O 1
ATOM 630 N N . ARG B 1 15 ? -13.664 4.363 0.552 1 94.81 15 ARG B N 1
ATOM 631 C CA . ARG B 1 15 ? -15.117 4.371 0.745 1 94.81 15 ARG B CA 1
ATOM 632 C C . ARG B 1 15 ? -15.734 3.061 0.274 1 94.81 15 ARG B C 1
ATOM 634 O O . ARG B 1 15 ? -16.844 2.705 0.694 1 94.81 15 ARG B O 1
ATOM 641 N N . ARG B 1 16 ? -15 2.42 -0.541 1 92.12 16 ARG B N 1
ATOM 642 C CA . ARG B 1 16 ? -15.531 1.2 -1.138 1 92.12 16 ARG B CA 1
ATOM 643 C C . ARG B 1 16 ? -15.133 -0.027 -0.323 1 92.12 16 ARG B C 1
ATOM 645 O O . ARG B 1 16 ? -15.539 -1.146 -0.641 1 92.12 16 ARG B O 1
ATOM 652 N N . SER B 1 17 ? -14.32 0.233 0.592 1 93.62 17 SER B N 1
ATOM 653 C CA . SER B 1 17 ? -13.906 -0.898 1.417 1 93.62 17 SER B CA 1
ATOM 654 C C . SER B 1 17 ? -15.031 -1.336 2.354 1 93.62 17 SER B C 1
ATOM 656 O O . SER B 1 17 ? -15.969 -0.576 2.609 1 93.62 17 SER B O 1
ATOM 658 N N . ALA B 1 18 ? -14.977 -2.627 2.748 1 89.69 18 ALA B N 1
ATOM 659 C CA . ALA B 1 18 ? -15.898 -3.115 3.773 1 89.69 18 ALA B CA 1
ATOM 660 C C . ALA B 1 18 ? -15.523 -2.572 5.148 1 89.69 18 ALA B C 1
ATOM 662 O O . ALA B 1 18 ? -14.891 -1.516 5.258 1 89.69 18 ALA B O 1
ATOM 663 N N . THR B 1 19 ? -15.977 -3.291 6.184 1 87.88 19 THR B N 1
ATOM 664 C CA . THR B 1 19 ? -15.75 -2.777 7.527 1 87.88 19 THR B CA 1
ATOM 665 C C . THR B 1 19 ? -14.5 -3.402 8.141 1 87.88 19 THR B C 1
ATOM 667 O O . THR B 1 19 ? -13.914 -2.854 9.078 1 87.88 19 THR B O 1
ATOM 670 N N . ILE B 1 20 ? -14.133 -4.57 7.562 1 91.75 20 ILE B N 1
ATOM 671 C CA . ILE B 1 20 ? -13.016 -5.242 8.219 1 91.75 20 ILE B CA 1
ATOM 672 C C . ILE B 1 20 ? -11.898 -5.477 7.207 1 91.75 20 ILE B C 1
ATOM 674 O O . ILE B 1 20 ? -12.148 -5.609 6.008 1 91.75 20 ILE B O 1
ATOM 678 N N . ASN B 1 21 ? -10.641 -5.57 7.684 1 95.19 21 ASN B N 1
ATOM 679 C CA . ASN B 1 21 ? -9.453 -5.938 6.922 1 95.19 21 ASN B CA 1
ATOM 680 C C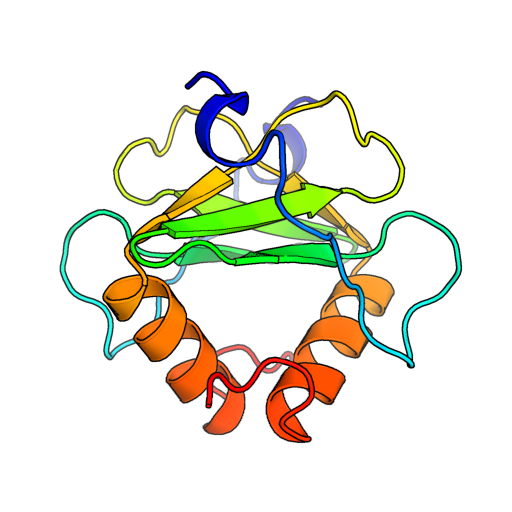 . ASN B 1 21 ? -9.195 -4.961 5.781 1 95.19 21 ASN B C 1
ATOM 682 O O . ASN B 1 21 ? -8.789 -5.367 4.691 1 95.19 21 ASN B O 1
ATOM 686 N N . CYS B 1 22 ? -9.508 -3.688 5.992 1 97.69 22 CYS B N 1
ATOM 687 C CA . CYS B 1 22 ? -9.281 -2.641 5.004 1 97.69 22 CYS B CA 1
ATOM 688 C C . CYS B 1 22 ? -7.863 -2.086 5.113 1 97.69 22 CYS B C 1
ATOM 690 O O . CYS B 1 22 ? -7.281 -2.074 6.199 1 97.69 22 CYS B O 1
ATOM 692 N N . VAL B 1 23 ? -7.363 -1.647 3.979 1 97.94 23 VAL B N 1
ATOM 693 C CA . VAL B 1 23 ? -6.145 -0.844 3.973 1 97.94 23 VAL B CA 1
ATOM 694 C C . VAL B 1 23 ? -6.43 0.532 4.566 1 97.94 23 VAL B C 1
ATOM 696 O O . VAL B 1 23 ? -7.285 1.267 4.07 1 97.94 23 VAL B O 1
ATOM 699 N N . GLU B 1 24 ? -5.738 0.863 5.637 1 97.69 24 GLU B N 1
ATOM 700 C CA . GLU B 1 24 ? -5.863 2.209 6.191 1 97.69 24 GLU B CA 1
ATOM 701 C C . GLU B 1 24 ? -4.574 3.002 6.008 1 97.69 24 GLU B C 1
ATOM 703 O O . GLU B 1 24 ? -3.479 2.465 6.188 1 97.69 24 GLU B O 1
ATOM 708 N N . ILE B 1 25 ? -4.781 4.309 5.703 1 97.88 25 ILE B N 1
ATOM 709 C CA . ILE B 1 25 ? -3.662 5.195 5.41 1 97.88 25 ILE B CA 1
ATOM 710 C C . ILE B 1 25 ? -3.699 6.402 6.344 1 97.88 25 ILE B C 1
ATOM 712 O O . ILE B 1 25 ? -4.77 6.961 6.605 1 97.88 25 ILE B O 1
ATOM 716 N N . ALA B 1 26 ? -2.609 6.738 6.879 1 97.19 26 ALA B N 1
ATOM 717 C CA . ALA B 1 26 ? -2.428 7.988 7.613 1 97.19 26 ALA B CA 1
ATOM 718 C C . ALA B 1 26 ? -1.288 8.812 7.023 1 97.19 26 ALA B C 1
ATOM 720 O O . ALA B 1 26 ? -0.271 8.258 6.598 1 97.19 26 ALA B O 1
ATOM 721 N N . GLU B 1 27 ? -1.508 10.125 7.113 1 95.5 27 GLU B N 1
ATOM 722 C CA . GLU B 1 27 ? -0.524 11.008 6.5 1 95.5 27 GLU B CA 1
ATOM 723 C C . GLU B 1 27 ? 0.077 11.961 7.527 1 95.5 27 GLU B C 1
ATOM 725 O O . GLU B 1 27 ? -0.638 12.5 8.375 1 95.5 27 GLU B O 1
ATOM 730 N N . THR B 1 28 ? 1.347 12.109 7.52 1 94.44 28 THR B N 1
ATOM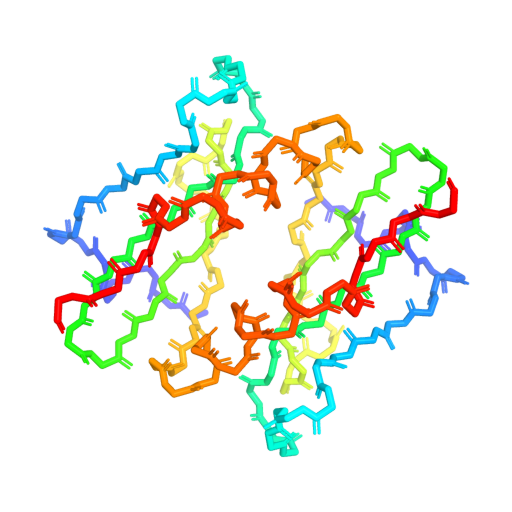 731 C CA . THR B 1 28 ? 2.111 13.195 8.125 1 94.44 28 THR B CA 1
ATOM 732 C C . THR B 1 28 ? 2.852 13.992 7.059 1 94.44 28 THR B C 1
ATOM 734 O O . THR B 1 28 ? 2.805 13.656 5.875 1 94.44 28 THR B O 1
ATOM 737 N N . PRO B 1 29 ? 3.41 15.125 7.418 1 93.12 29 PRO B N 1
ATOM 738 C CA . PRO B 1 29 ? 4.145 15.898 6.414 1 93.12 29 PRO B CA 1
ATOM 739 C C . PRO B 1 29 ? 5.23 15.086 5.719 1 93.12 29 PRO B C 1
ATOM 741 O O . PRO B 1 29 ? 5.477 15.266 4.523 1 93.12 29 PRO B O 1
ATOM 744 N N . ASP B 1 30 ? 5.77 14.133 6.414 1 94.94 30 ASP B N 1
ATOM 745 C CA . ASP B 1 30 ? 6.957 13.492 5.852 1 94.94 30 ASP B CA 1
ATOM 746 C C . ASP B 1 30 ? 6.695 12.023 5.543 1 94.94 30 ASP B C 1
ATOM 748 O O . ASP B 1 30 ? 7.457 11.398 4.801 1 94.94 30 ASP B O 1
ATOM 752 N N . LEU B 1 31 ? 5.609 11.492 6.199 1 96.31 31 LEU B N 1
ATOM 753 C CA . LEU B 1 31 ? 5.422 10.047 6.133 1 96.31 31 LEU B CA 1
ATOM 754 C C . LEU B 1 31 ? 3.975 9.703 5.805 1 96.31 31 LEU B C 1
ATOM 756 O O . LEU B 1 31 ? 3.062 10.477 6.109 1 96.31 31 LEU B O 1
ATOM 760 N N . ILE B 1 32 ? 3.869 8.531 5.188 1 97.19 32 ILE B N 1
ATOM 761 C CA . ILE B 1 32 ? 2.588 7.859 5.02 1 97.19 32 ILE B CA 1
ATOM 762 C C . ILE B 1 32 ? 2.59 6.547 5.805 1 97.19 32 ILE B C 1
ATOM 764 O O . ILE B 1 32 ? 3.498 5.727 5.652 1 97.19 32 ILE B O 1
ATOM 768 N N . GLY B 1 33 ? 1.656 6.379 6.68 1 97.19 33 GLY B N 1
ATOM 769 C CA . GLY B 1 33 ? 1.467 5.121 7.383 1 97.19 33 GLY B CA 1
ATOM 770 C C . GLY B 1 33 ? 0.437 4.219 6.73 1 97.19 33 GLY B C 1
ATOM 771 O O . GLY B 1 33 ? -0.59 4.695 6.242 1 97.19 33 GLY B O 1
ATOM 772 N N . VAL B 1 34 ? 0.709 2.988 6.676 1 97.5 34 VAL B N 1
ATOM 773 C CA . VAL B 1 34 ? -0.206 1.965 6.18 1 97.5 34 VAL B CA 1
ATOM 774 C C . VAL B 1 34 ? -0.416 0.897 7.254 1 97.5 34 VAL B C 1
ATOM 776 O O . VAL B 1 34 ? 0.549 0.394 7.832 1 97.5 34 VAL B O 1
ATOM 779 N N . ARG B 1 35 ? -1.691 0.558 7.535 1 96.56 35 ARG B N 1
ATOM 780 C CA . ARG B 1 35 ? -1.979 -0.509 8.492 1 96.56 35 ARG B CA 1
ATOM 781 C C . ARG B 1 35 ? -3.244 -1.268 8.094 1 96.56 35 ARG B C 1
ATOM 783 O O . ARG B 1 35 ? -3.83 -1.004 7.047 1 96.56 35 ARG B O 1
ATOM 790 N N . ASP B 1 36 ? -3.5 -2.307 8.891 1 96.75 36 ASP B N 1
ATOM 791 C CA . ASP B 1 36 ? -4.699 -3.123 8.711 1 96.75 36 ASP B CA 1
ATOM 792 C C . ASP B 1 36 ? -5.805 -2.691 9.672 1 96.75 36 ASP B C 1
ATOM 794 O O . ASP B 1 36 ? -5.594 -2.652 10.891 1 96.75 36 ASP B O 1
ATOM 798 N N . SER B 1 37 ? -7.043 -2.449 9.172 1 96.94 37 SER B N 1
ATOM 799 C CA . SER B 1 37 ? -8.125 -1.912 9.984 1 96.94 37 SER B CA 1
ATOM 800 C C . SER B 1 37 ? -8.523 -2.889 11.086 1 96.94 37 SER B C 1
ATOM 802 O O . SER B 1 37 ? -9.055 -2.48 12.125 1 96.94 37 SER B O 1
ATOM 804 N N . LYS B 1 38 ? -8.242 -4.125 10.867 1 95.25 38 LYS B N 1
ATOM 805 C CA . LYS B 1 38 ? -8.648 -5.113 11.859 1 95.25 38 LYS B CA 1
ATOM 806 C C . LYS B 1 38 ? -7.668 -5.148 13.031 1 95.25 38 LYS B C 1
ATOM 808 O O . LYS B 1 38 ? -7.98 -5.699 14.094 1 95.25 38 LYS B O 1
ATOM 813 N N . ASN B 1 39 ? -6.539 -4.625 12.906 1 94.44 39 ASN B N 1
ATOM 814 C CA . ASN B 1 39 ? -5.508 -4.566 13.938 1 94.44 39 ASN B CA 1
ATOM 815 C C . ASN B 1 39 ? -4.91 -3.166 14.055 1 94.44 39 ASN B C 1
ATOM 817 O O . ASN B 1 39 ? -3.725 -2.969 13.773 1 94.44 39 ASN B O 1
ATOM 821 N N . PRO B 1 40 ? -5.648 -2.172 14.578 1 92.5 40 PRO B N 1
ATOM 822 C CA . PRO B 1 40 ? -5.172 -0.787 14.617 1 92.5 40 PRO B CA 1
ATOM 823 C C . PRO B 1 40 ? -3.926 -0.616 15.484 1 92.5 40 PRO B C 1
ATOM 825 O O . PRO B 1 40 ? -3.188 0.359 15.32 1 92.5 40 PRO B O 1
ATOM 828 N N . GLU B 1 41 ? -3.691 -1.545 16.391 1 91.56 41 GLU B N 1
ATOM 829 C CA . GLU B 1 41 ? -2.52 -1.456 17.266 1 91.56 41 GLU B CA 1
ATOM 830 C C . GLU B 1 41 ? -1.379 -2.324 16.75 1 91.56 41 GLU B C 1
ATOM 832 O O . GLU B 1 41 ? -0.329 -2.428 17.375 1 91.56 41 GLU B O 1
ATOM 837 N N . GLY B 1 42 ? -1.601 -2.908 15.68 1 93.19 42 GLY B N 1
ATOM 838 C CA . GLY B 1 42 ? -0.609 -3.793 15.094 1 93.19 42 GLY B CA 1
ATOM 839 C C . GLY B 1 42 ? 0.446 -3.057 14.289 1 93.19 42 GLY B C 1
ATOM 840 O O . GLY B 1 42 ? 0.767 -1.904 14.586 1 93.19 42 GLY B O 1
ATOM 841 N N . ALA B 1 43 ? 1.104 -3.771 13.43 1 94.25 43 ALA B N 1
ATOM 842 C CA . ALA B 1 43 ? 2.201 -3.256 12.617 1 94.25 43 ALA B CA 1
ATOM 843 C C . ALA B 1 43 ? 1.742 -2.078 11.758 1 94.25 43 ALA B C 1
ATOM 845 O O . ALA B 1 43 ? 0.625 -2.082 11.234 1 94.25 43 ALA B O 1
ATOM 846 N N . VAL B 1 44 ? 2.635 -1.079 11.625 1 96.44 44 VAL B N 1
ATOM 847 C CA . VAL B 1 44 ? 2.484 0.051 10.711 1 96.44 44 VAL B CA 1
ATOM 848 C C . VAL B 1 44 ? 3.695 0.135 9.789 1 96.44 44 VAL B C 1
ATOM 850 O O . VAL B 1 44 ? 4.84 0.147 10.25 1 96.44 44 VAL B O 1
ATOM 853 N N . LEU B 1 45 ? 3.467 0.043 8.562 1 96.81 45 LEU B N 1
ATOM 854 C CA . LEU B 1 45 ? 4.512 0.36 7.594 1 96.81 45 LEU B CA 1
ATOM 855 C C . LEU B 1 45 ? 4.562 1.86 7.32 1 96.81 45 LEU B C 1
ATOM 857 O O . LEU B 1 45 ? 3.527 2.494 7.113 1 96.81 45 LEU B O 1
ATOM 861 N N . ALA B 1 46 ? 5.715 2.445 7.34 1 96.62 46 ALA B N 1
ATOM 862 C CA . ALA B 1 46 ? 5.898 3.873 7.098 1 96.62 46 ALA B CA 1
ATOM 863 C C . ALA B 1 46 ? 6.758 4.113 5.859 1 96.62 46 ALA B C 1
ATOM 865 O O . ALA B 1 46 ? 7.828 3.518 5.715 1 96.62 46 ALA B O 1
ATOM 866 N N . TYR B 1 47 ? 6.207 4.949 5.016 1 96.56 47 TYR B N 1
ATOM 867 C CA . TYR B 1 47 ? 6.914 5.301 3.793 1 96.56 47 TYR B CA 1
ATOM 868 C C . TYR B 1 47 ? 7.137 6.809 3.707 1 96.56 47 TYR B C 1
ATOM 870 O O . TYR B 1 47 ? 6.262 7.594 4.074 1 96.56 47 TYR B O 1
ATOM 878 N N . PRO B 1 48 ? 8.344 7.16 3.127 1 96.5 48 PRO B N 1
ATOM 879 C CA . PRO B 1 48 ? 8.414 8.578 2.758 1 96.5 48 PRO B CA 1
ATOM 880 C C . PRO B 1 48 ? 7.328 8.984 1.771 1 96.5 48 PRO B C 1
ATOM 882 O O . PRO B 1 48 ? 6.969 8.211 0.883 1 96.5 48 PRO B O 1
ATOM 885 N N . VAL B 1 49 ? 6.887 10.219 1.886 1 96.12 49 VAL B N 1
ATOM 886 C CA . VAL B 1 49 ? 5.789 10.75 1.083 1 96.12 49 VAL B CA 1
ATOM 887 C C . VAL B 1 49 ? 6.098 10.562 -0.401 1 96.12 49 VAL B C 1
ATOM 889 O O . VAL B 1 49 ? 5.227 10.156 -1.176 1 96.12 49 VAL B O 1
ATOM 892 N N . ALA B 1 50 ? 7.277 10.75 -0.801 1 95.5 50 ALA B N 1
ATOM 893 C CA . ALA B 1 50 ? 7.645 10.656 -2.213 1 95.5 50 ALA B CA 1
ATOM 894 C C . ALA B 1 50 ? 7.531 9.219 -2.715 1 95.5 50 ALA B C 1
ATOM 896 O O . ALA B 1 50 ? 7.148 8.984 -3.865 1 95.5 50 ALA B O 1
ATOM 897 N N . ARG B 1 51 ? 7.879 8.305 -1.919 1 97 51 ARG B N 1
ATOM 898 C CA . ARG B 1 51 ? 7.816 6.895 -2.305 1 97 51 ARG B CA 1
ATOM 899 C C . ARG B 1 51 ? 6.371 6.426 -2.422 1 97 51 ARG B C 1
ATOM 901 O O . ARG B 1 51 ? 6.031 5.676 -3.338 1 97 51 ARG B O 1
ATOM 908 N N . TRP B 1 52 ? 5.57 6.867 -1.519 1 97.38 52 TRP B N 1
ATOM 909 C CA . TRP B 1 52 ? 4.145 6.57 -1.598 1 97.38 52 TRP B CA 1
ATOM 910 C C . TRP B 1 52 ? 3.525 7.191 -2.846 1 97.38 52 TRP B C 1
ATOM 912 O O . TRP B 1 52 ? 2.695 6.57 -3.51 1 97.38 52 TRP B O 1
ATOM 922 N N . ALA B 1 53 ? 3.93 8.398 -3.121 1 97.06 53 ALA B N 1
ATOM 923 C CA . ALA B 1 53 ? 3.41 9.062 -4.312 1 97.06 53 ALA B CA 1
ATOM 924 C C . ALA B 1 53 ? 3.771 8.289 -5.574 1 97.06 53 ALA B C 1
ATOM 926 O O . ALA B 1 53 ? 2.963 8.188 -6.5 1 97.06 53 ALA B O 1
ATOM 927 N N . ALA B 1 54 ? 4.863 7.77 -5.633 1 97.31 54 ALA B N 1
ATOM 928 C CA . ALA B 1 54 ? 5.277 6.938 -6.762 1 97.31 54 ALA B CA 1
ATOM 929 C C . ALA B 1 54 ? 4.418 5.684 -6.863 1 97.31 54 ALA B C 1
ATOM 931 O O . ALA B 1 54 ? 4.02 5.285 -7.961 1 97.31 54 ALA B O 1
ATOM 932 N N . PHE B 1 55 ? 4.148 5.074 -5.73 1 97.81 55 PHE B N 1
ATOM 933 C CA . PHE B 1 55 ? 3.275 3.904 -5.684 1 97.81 55 PHE B CA 1
ATOM 934 C C . PHE B 1 55 ? 1.89 4.242 -6.219 1 97.81 55 PHE B C 1
ATOM 936 O O . PHE B 1 55 ? 1.349 3.518 -7.055 1 97.81 55 PHE B O 1
ATOM 943 N N . LEU B 1 56 ? 1.33 5.383 -5.734 1 98 56 LEU B N 1
ATOM 944 C CA . LEU B 1 56 ? -0.005 5.777 -6.176 1 98 56 LEU B CA 1
ATOM 945 C C . LEU B 1 56 ? -0.023 6.047 -7.676 1 98 56 LEU B C 1
ATOM 947 O O . LEU B 1 56 ? -0.989 5.707 -8.359 1 98 56 LEU B O 1
ATOM 951 N N . HIS B 1 57 ? 0.997 6.684 -8.109 1 97.25 57 HIS B N 1
ATOM 952 C CA . HIS B 1 57 ? 1.088 6.934 -9.547 1 97.25 57 HIS B CA 1
ATOM 953 C C . HIS B 1 57 ? 1.089 5.625 -10.328 1 97.25 57 HIS B C 1
ATOM 955 O O . HIS B 1 57 ? 0.4 5.504 -11.344 1 97.25 57 HIS B O 1
ATOM 961 N N . GLY B 1 58 ? 1.831 4.668 -9.914 1 97.25 58 GLY B N 1
ATOM 962 C CA . GLY B 1 58 ? 1.835 3.355 -10.539 1 97.25 58 GLY B CA 1
ATOM 963 C C . GLY B 1 58 ? 0.474 2.684 -10.523 1 97.25 58 GLY B C 1
ATOM 964 O O . GLY B 1 58 ? 0.071 2.064 -11.508 1 97.25 58 GLY B O 1
ATOM 965 N N . VAL B 1 59 ? -0.161 2.791 -9.414 1 97.81 59 VAL B N 1
ATOM 966 C CA . VAL B 1 59 ? -1.506 2.232 -9.312 1 97.81 59 VAL B CA 1
ATOM 967 C C . VAL B 1 59 ? -2.406 2.865 -10.367 1 97.81 59 VAL B C 1
ATOM 969 O O . VAL B 1 59 ? -3.137 2.164 -11.078 1 97.81 59 VAL B O 1
ATOM 972 N N . LYS B 1 60 ? -2.359 4.129 -10.484 1 97.38 60 LYS B N 1
ATOM 973 C CA . LYS B 1 60 ? -3.207 4.859 -11.422 1 97.38 60 LYS B CA 1
ATOM 974 C C . LYS B 1 60 ? -2.906 4.465 -12.867 1 97.38 60 LYS B C 1
ATOM 976 O O . LYS B 1 60 ? -3.799 4.461 -13.711 1 97.38 60 LYS B O 1
ATOM 981 N N . LEU B 1 61 ? -1.765 4.082 -13.102 1 96.88 61 LEU B N 1
ATOM 982 C CA . LEU B 1 61 ? -1.354 3.684 -14.445 1 96.88 61 LEU B CA 1
ATOM 983 C C . LEU B 1 61 ? -1.627 2.201 -14.68 1 96.88 61 LEU B C 1
ATOM 985 O O . LEU B 1 61 ?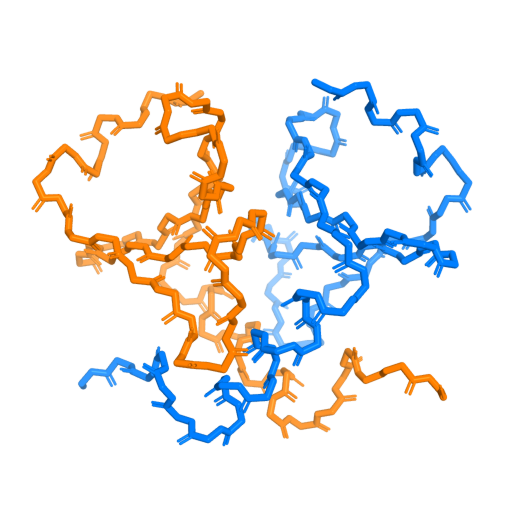 -1.357 1.678 -15.766 1 96.88 61 LEU B O 1
ATOM 989 N N . GLY B 1 62 ? -2.059 1.476 -13.672 1 96.69 62 GLY B N 1
ATOM 990 C CA . GLY B 1 62 ? -2.445 0.082 -13.82 1 96.69 62 GLY B CA 1
ATOM 991 C C . GLY B 1 62 ? -1.302 -0.885 -13.578 1 96.69 62 GLY B C 1
ATOM 992 O O . GLY B 1 62 ? -1.392 -2.062 -13.93 1 96.69 62 GLY B O 1
ATOM 993 N N . GLU B 1 63 ? -0.195 -0.428 -12.977 1 95.88 63 GLU B N 1
ATOM 994 C CA . GLU B 1 63 ? 0.975 -1.272 -12.75 1 95.88 63 GLU B CA 1
ATOM 995 C C . GLU B 1 63 ? 0.639 -2.453 -11.844 1 95.88 63 GLU B C 1
ATOM 997 O O . GLU B 1 63 ? 1.296 -3.494 -11.906 1 95.88 63 GLU B O 1
ATOM 1002 N N . PHE B 1 64 ? -0.382 -2.363 -10.977 1 96.19 64 PHE B N 1
ATOM 1003 C CA . PHE B 1 64 ? -0.673 -3.387 -9.977 1 96.19 64 PHE B CA 1
ATOM 1004 C C . PHE B 1 64 ? -2.037 -4.02 -10.234 1 96.19 64 PHE B C 1
ATOM 1006 O O . PHE B 1 64 ? -2.619 -4.633 -9.336 1 96.19 64 PHE B O 1
ATOM 1013 N N . ASP B 1 65 ? -2.523 -3.803 -11.422 1 94.25 65 ASP B N 1
ATOM 1014 C CA . ASP B 1 65 ? -3.785 -4.441 -11.781 1 94.25 65 ASP B CA 1
ATOM 1015 C C . ASP B 1 65 ? -3.619 -5.957 -11.898 1 94.25 65 ASP B C 1
ATOM 1017 O O . ASP B 1 65 ? -2.598 -6.438 -12.391 1 94.25 65 ASP B O 1
ATOM 1021 N N . ARG B 1 66 ? -4.609 -6.648 -11.359 1 89.38 66 ARG B N 1
ATOM 1022 C CA . ARG B 1 66 ? -4.625 -8.102 -11.492 1 89.38 66 ARG B CA 1
ATOM 1023 C C . ARG B 1 66 ? -5.32 -8.523 -12.781 1 89.38 66 ARG B C 1
ATOM 1025 O O . ARG B 1 66 ? -6.195 -7.816 -13.281 1 89.38 66 ARG B O 1
ATOM 1032 N N . PRO B 1 67 ? -4.844 -9.672 -13.352 1 80.5 67 PRO B N 1
ATOM 1033 C CA . PRO B 1 67 ? -5.414 -10.125 -14.625 1 80.5 67 PRO B CA 1
ATOM 1034 C C . PRO B 1 67 ? -6.898 -10.469 -14.516 1 80.5 67 PRO B C 1
ATOM 1036 O O . PRO B 1 67 ? -7.379 -10.805 -13.43 1 80.5 67 PRO B O 1
#

pLDDT: mean 92.4, std 10.27, range [40.91, 98.0]

Sequence (134 aa):
MDSTAFVTASWRKSRRSATINCVEIAETPDLIGVRDSKNPEGAVLAYPVARWAAFLHGVKLGEFDRPMDSTAFVTASWRKSRRSATINCVEIAETPDLIGVRDSKNPEGAVLAYPVARWAAFLHGVKLGEFDRP